Protein AF-A0A6P6LU73-F1 (afdb_monomer)

Secondary structure (DSSP, 8-state):
---HHHHHHHHHHHHHHHHHHHTT-HHHHHHHHHHHHHH-GGGTTSHHHHHHHHHHHHHHTT-HHHHHHHHHHHHHHS---HHHHHHHHHHHHHHHHHHHHT-

Organism: Carassius auratus (NCBI:txid7957)

InterPro domains:
  IPR000744 NSF attachment protein [PF14938] (1-96)
  IPR000744 NSF attachment protein [PR00448] (1-20)
  IPR000744 NSF attachment protein [PR00448] (41-61)
  IPR000744 NSF attachment protein [PR00448] (72-92)
  IPR000744 NSF attachment protein [PTHR13768] (1-96)
  IPR011990 Tetratricopeptide-like helical domain superfamily [G3DSA:1.25.40.10] (1-103)
  IPR011990 Tetratricopeptide-like helical domain superfamily [SSF48452] (2-101)

Foldseek 3Di:
DDDPVVVVVLLVVLLLVLLVLLLVPLVSSVVSLVVSCVVPVVSCVDLSSVLSVQCSVCLVVLHLPSNVVSVVVSCVPPPDDPVNVVSSVSSSVVSVVVVVVVD

Mean predicted aligned error: 5.01 Å

Solvent-accessible surface area (backbone atoms only — not comparable to full-atom values): 5726 Å² total; per-residue (Å²): 138,86,55,70,70,60,60,59,47,50,49,52,51,51,41,54,50,31,54,54,34,37,65,75,35,62,69,55,18,54,55,45,47,55,51,46,31,72,77,36,62,78,36,58,79,30,71,56,46,47,45,54,50,50,42,52,53,19,54,74,68,66,32,66,65,56,34,51,50,52,52,52,60,43,38,77,79,51,75,71,50,72,65,57,49,54,53,52,51,52,40,52,49,54,48,55,54,56,54,56,78,75,107

Radius of gyration: 13.91 Å; Cα contacts (8 Å, |Δi|>4): 74; chains: 1; bounding box: 25×28×51 Å

Nearest PDB structures (foldseek):
  3j97-assembly1_H  TM=8.321E-01  e=5.948E-08  Rattus norvegicus
  1qqe-assembly1_A  TM=8.964E-01  e=7.870E-04  Saccharomyces cerevisiae
  3jck-assembly1_C  TM=6.149E-01  e=7.787E-01  Saccharomyces cerevisiae S288C
  6fvu-assembly1_Q  TM=6.252E-01  e=7.787E-01  Saccharomyces cerevisiae S288C

pLDDT: mean 89.49, std 13.95, range [40.03, 98.19]

Structure (mmCIF, N/CA/C/O backbone):
data_AF-A0A6P6LU73-F1
#
_entry.id   AF-A0A6P6LU73-F1
#
loop_
_atom_site.group_PDB
_atom_site.id
_atom_site.type_symbol
_atom_site.label_atom_i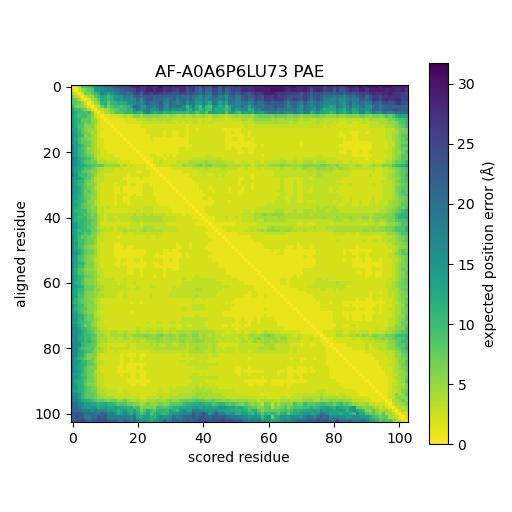d
_atom_site.label_alt_id
_atom_site.label_comp_id
_atom_site.label_asym_id
_atom_site.label_entity_id
_atom_site.label_seq_id
_atom_site.pdbx_PDB_ins_code
_atom_site.Cartn_x
_atom_site.Cartn_y
_atom_site.Cartn_z
_atom_site.occupancy
_atom_site.B_iso_or_equiv
_atom_site.auth_seq_id
_atom_site.auth_comp_id
_atom_site.auth_asym_id
_atom_site.auth_atom_id
_atom_site.pdbx_PDB_model_num
ATOM 1 N N . MET A 1 1 ? 11.505 -7.055 -28.580 1.00 40.03 1 MET A N 1
ATOM 2 C CA . MET A 1 1 ? 10.247 -6.334 -28.289 1.00 40.03 1 MET A CA 1
ATOM 3 C C . MET A 1 1 ? 10.314 -5.861 -26.844 1.00 40.03 1 MET A C 1
ATOM 5 O O . MET A 1 1 ? 9.758 -6.498 -25.965 1.00 40.03 1 MET A O 1
ATOM 9 N N . ASP A 1 2 ? 11.046 -4.779 -26.586 1.00 47.47 2 ASP A N 1
ATOM 10 C CA . ASP A 1 2 ? 11.137 -4.160 -25.259 1.00 47.47 2 ASP A CA 1
ATOM 11 C C . ASP A 1 2 ? 10.304 -2.888 -25.293 1.00 47.47 2 ASP A C 1
ATOM 13 O O . ASP A 1 2 ? 10.787 -1.816 -25.648 1.00 47.47 2 ASP A O 1
ATOM 17 N N . SER A 1 3 ? 9.010 -3.019 -25.009 1.00 45.81 3 SER A N 1
ATOM 18 C CA . SER A 1 3 ? 8.158 -1.843 -24.889 1.00 45.81 3 SER A CA 1
ATOM 19 C C . SER A 1 3 ? 8.152 -1.400 -23.434 1.00 45.81 3 SER A C 1
ATOM 21 O O . SER A 1 3 ? 7.589 -2.066 -22.566 1.00 45.81 3 SER A O 1
ATOM 23 N N . THR A 1 4 ? 8.770 -0.257 -23.158 1.00 50.00 4 THR A N 1
ATOM 24 C CA . THR A 1 4 ? 8.734 0.436 -21.862 1.00 50.00 4 THR A CA 1
ATOM 25 C C . THR A 1 4 ? 7.291 0.639 -21.362 1.00 50.00 4 THR A C 1
ATOM 27 O O . THR A 1 4 ? 7.051 0.628 -20.158 1.00 50.00 4 THR A O 1
ATOM 30 N N . LEU A 1 5 ? 6.310 0.693 -22.274 1.00 50.97 5 LEU A N 1
ATOM 31 C CA . LEU A 1 5 ? 4.870 0.719 -21.977 1.00 50.97 5 LEU A CA 1
ATOM 32 C C . LEU A 1 5 ? 4.356 -0.562 -21.287 1.00 50.97 5 LEU A C 1
ATOM 34 O O . LEU A 1 5 ? 3.512 -0.479 -20.395 1.00 50.97 5 LEU A O 1
ATOM 38 N N . LEU A 1 6 ? 4.883 -1.743 -21.638 1.00 54.75 6 LEU A N 1
ATOM 39 C CA . LEU A 1 6 ? 4.540 -3.015 -20.976 1.00 54.75 6 LEU A CA 1
ATOM 40 C C . LEU A 1 6 ? 5.155 -3.107 -19.567 1.00 54.75 6 LEU A C 1
ATOM 42 O O . LEU A 1 6 ? 4.560 -3.678 -18.658 1.00 54.75 6 LEU A O 1
ATOM 46 N N . LYS A 1 7 ? 6.330 -2.499 -19.354 1.00 51.72 7 LYS A N 1
ATOM 47 C CA . LYS A 1 7 ? 7.023 -2.509 -18.051 1.00 51.72 7 LYS A CA 1
ATOM 48 C C . LYS A 1 7 ? 6.372 -1.584 -17.019 1.00 51.72 7 LYS A C 1
ATOM 50 O O . LYS A 1 7 ? 6.306 -1.943 -15.847 1.00 51.72 7 LYS A O 1
ATOM 55 N N . TYR A 1 8 ? 5.891 -0.408 -17.434 1.00 56.28 8 TYR A N 1
ATOM 56 C CA . TYR A 1 8 ? 5.139 0.486 -16.541 1.00 56.28 8 TYR A CA 1
ATOM 57 C C . TYR A 1 8 ? 3.772 -0.088 -16.174 1.00 56.28 8 TYR A C 1
ATOM 59 O O . TYR A 1 8 ? 3.347 0.027 -15.029 1.00 56.28 8 TYR A O 1
ATOM 67 N N . SER A 1 9 ? 3.120 -0.762 -17.119 1.00 68.94 9 SER A N 1
ATOM 68 C CA . SER A 1 9 ? 1.817 -1.371 -16.869 1.00 68.94 9 SER A CA 1
ATOM 69 C C . SER A 1 9 ? 1.905 -2.585 -15.939 1.00 68.94 9 SER A C 1
ATOM 71 O O . SER A 1 9 ? 1.059 -2.718 -15.064 1.00 68.94 9 SER A O 1
ATOM 73 N N . ALA A 1 10 ? 2.961 -3.406 -16.017 1.00 82.62 10 ALA A N 1
ATOM 74 C CA . ALA A 1 10 ? 3.134 -4.550 -15.112 1.00 82.62 10 ALA A CA 1
ATOM 75 C C . ALA A 1 10 ? 3.131 -4.158 -13.621 1.00 82.62 10 ALA A C 1
ATOM 77 O O . ALA A 1 10 ? 2.443 -4.793 -12.827 1.00 82.62 10 ALA A O 1
ATOM 78 N N . LYS A 1 11 ? 3.845 -3.087 -13.240 1.00 87.00 11 LYS A N 1
ATOM 79 C CA . LYS A 1 11 ? 3.897 -2.625 -11.839 1.00 87.00 11 LYS A CA 1
ATOM 80 C C . LYS A 1 11 ? 2.537 -2.139 -11.343 1.00 87.00 11 LYS A C 1
ATOM 82 O O . LYS A 1 11 ? 2.157 -2.466 -10.225 1.00 87.00 11 LYS A O 1
ATOM 87 N N . ASP A 1 12 ? 1.810 -1.399 -12.181 1.00 89.81 12 ASP A N 1
ATOM 88 C CA . ASP A 1 12 ? 0.456 -0.935 -11.865 1.00 89.81 12 ASP A CA 1
ATOM 89 C C . ASP A 1 12 ? -0.506 -2.121 -11.699 1.00 89.81 12 ASP A C 1
ATOM 91 O O . ASP A 1 12 ? -1.243 -2.184 -10.720 1.00 89.81 12 ASP A O 1
ATOM 95 N N . TYR A 1 13 ? -0.440 -3.126 -12.580 1.00 92.19 13 TYR A N 1
ATOM 96 C CA . TYR A 1 13 ? -1.265 -4.330 -12.448 1.00 92.19 13 TYR A CA 1
ATOM 97 C C . TYR A 1 13 ? -0.948 -5.127 -11.183 1.00 92.19 13 TYR A C 1
ATOM 99 O O . TYR A 1 13 ? -1.876 -5.519 -10.478 1.00 92.19 13 TYR A O 1
ATOM 107 N N . PHE A 1 14 ? 0.331 -5.343 -10.861 1.00 94.81 14 PHE A N 1
ATOM 108 C CA . PHE A 1 14 ? 0.720 -6.028 -9.625 1.00 94.81 14 PHE A CA 1
ATOM 109 C C . PHE A 1 14 ? 0.282 -5.258 -8.385 1.00 94.81 14 PHE A C 1
ATOM 111 O O . PHE A 1 14 ? -0.230 -5.856 -7.443 1.00 94.81 14 PHE A O 1
ATOM 118 N N . PHE A 1 15 ? 0.409 -3.932 -8.401 1.00 95.56 15 PHE A N 1
ATOM 119 C CA . PHE A 1 15 ? -0.045 -3.091 -7.304 1.00 95.56 15 PHE A CA 1
ATOM 120 C C . PHE A 1 15 ? -1.556 -3.192 -7.091 1.00 95.56 15 PHE A C 1
ATOM 122 O O . PHE A 1 15 ? -2.014 -3.485 -5.986 1.00 95.56 15 PHE A O 1
ATOM 129 N N . LYS A 1 16 ? -2.335 -3.022 -8.163 1.00 95.81 16 LYS A N 1
ATOM 130 C CA . LYS A 1 16 ? -3.796 -3.124 -8.113 1.00 95.81 16 LYS A CA 1
ATOM 131 C C . LYS A 1 16 ? -4.243 -4.516 -7.673 1.00 95.81 16 LYS A C 1
ATOM 133 O O . LYS A 1 16 ? -5.125 -4.630 -6.827 1.00 95.81 16 LYS A O 1
ATOM 138 N N . ALA A 1 17 ? -3.609 -5.567 -8.190 1.00 96.31 17 ALA A N 1
ATOM 139 C CA . ALA A 1 17 ? -3.900 -6.937 -7.791 1.00 96.31 17 ALA A CA 1
ATOM 140 C C . ALA A 1 17 ? -3.571 -7.187 -6.309 1.00 96.31 17 ALA A C 1
ATOM 142 O O . ALA A 1 17 ? -4.391 -7.771 -5.602 1.00 96.31 17 ALA A O 1
ATOM 143 N N . ALA A 1 18 ? -2.438 -6.683 -5.810 1.00 97.19 18 ALA A N 1
ATOM 144 C CA . ALA A 1 18 ? -2.065 -6.801 -4.401 1.00 97.19 18 ALA A CA 1
ATOM 145 C C . ALA A 1 18 ? -3.079 -6.108 -3.475 1.00 97.19 18 ALA A C 1
ATOM 147 O O . ALA A 1 18 ? -3.491 -6.702 -2.482 1.00 97.19 18 ALA A O 1
ATOM 148 N N . LEU A 1 19 ? -3.553 -4.904 -3.823 1.00 97.38 19 LEU A N 1
ATOM 149 C CA . LEU A 1 19 ? -4.599 -4.208 -3.059 1.00 97.38 19 LE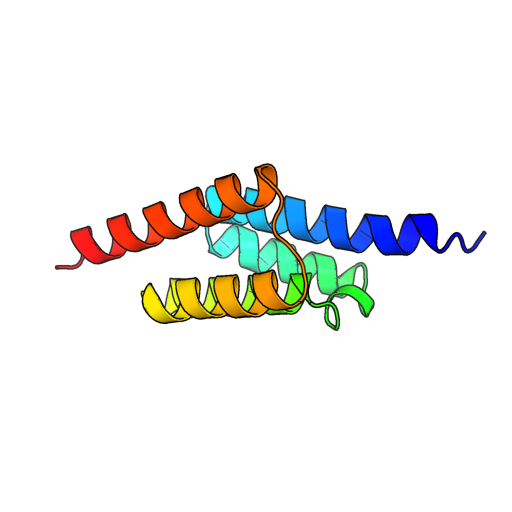U A CA 1
ATOM 150 C C . LEU A 1 19 ? -5.939 -4.959 -3.074 1.00 97.38 19 LEU A C 1
ATOM 152 O O . LEU A 1 19 ? -6.637 -4.995 -2.060 1.00 97.38 19 LEU A O 1
ATOM 156 N N . CYS A 1 20 ? -6.296 -5.583 -4.200 1.00 97.12 20 CYS A N 1
ATOM 157 C CA . CYS A 1 20 ? -7.479 -6.438 -4.281 1.00 97.12 20 CYS A CA 1
ATOM 158 C C . CYS A 1 20 ? -7.354 -7.666 -3.375 1.00 97.12 20 CYS A C 1
ATOM 160 O O . CYS A 1 20 ? -8.294 -7.958 -2.641 1.00 97.12 20 CYS A O 1
ATOM 162 N N . HIS A 1 21 ? -6.207 -8.353 -3.393 1.00 96.69 21 HIS A N 1
ATOM 163 C CA . HIS A 1 21 ? -5.943 -9.466 -2.478 1.00 96.69 21 HIS A CA 1
ATOM 164 C C . HIS A 1 21 ? -6.019 -9.014 -1.018 1.00 96.69 21 HIS A C 1
ATOM 166 O O . HIS A 1 21 ? -6.645 -9.693 -0.213 1.00 96.69 21 HIS A O 1
ATOM 172 N N . PHE A 1 22 ? -5.483 -7.834 -0.702 1.00 96.44 22 PHE A N 1
ATOM 173 C CA . PHE A 1 22 ? -5.484 -7.294 0.658 1.00 96.44 22 PHE A CA 1
ATOM 174 C C . PHE A 1 22 ? -6.894 -6.961 1.155 1.00 96.44 22 PHE A C 1
ATOM 176 O O . PHE A 1 22 ? -7.221 -7.187 2.310 1.00 96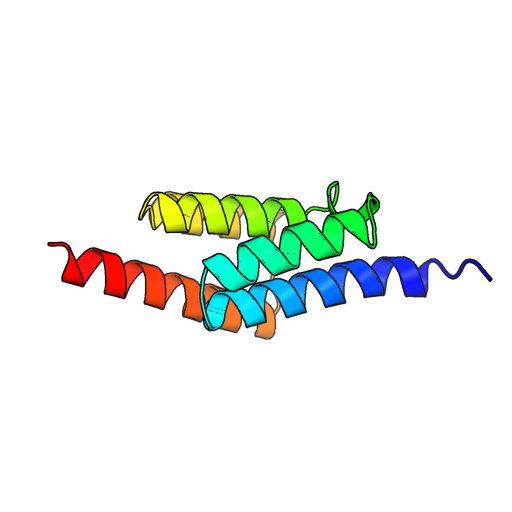.44 22 PHE A O 1
ATOM 183 N N . CYS A 1 23 ? -7.786 -6.505 0.277 1.00 93.81 23 CYS A N 1
ATOM 184 C CA . CYS A 1 23 ? -9.189 -6.317 0.655 1.00 93.81 23 CYS A CA 1
ATOM 185 C C . CYS A 1 23 ? -9.934 -7.613 0.983 1.00 93.81 23 CYS A C 1
ATOM 187 O O . CYS A 1 23 ? -11.032 -7.539 1.526 1.00 93.81 23 CYS A O 1
ATOM 189 N N . VAL A 1 24 ? -9.397 -8.765 0.578 1.00 92.06 24 VAL A N 1
ATOM 190 C CA . VAL A 1 24 ? -9.951 -10.074 0.926 1.00 92.06 24 VAL A CA 1
ATOM 191 C C . VAL A 1 24 ? -9.324 -10.560 2.223 1.00 92.06 24 VAL A C 1
ATOM 193 O O . VAL A 1 24 ? -10.049 -10.934 3.135 1.00 92.06 24 VAL A O 1
ATOM 196 N N . ASP A 1 25 ? -7.992 -10.586 2.275 1.00 89.56 25 ASP A N 1
ATOM 197 C CA . ASP A 1 25 ? -7.233 -11.068 3.423 1.00 89.56 25 ASP A CA 1
ATOM 198 C C . ASP A 1 25 ? -5.747 -10.666 3.312 1.00 89.56 25 A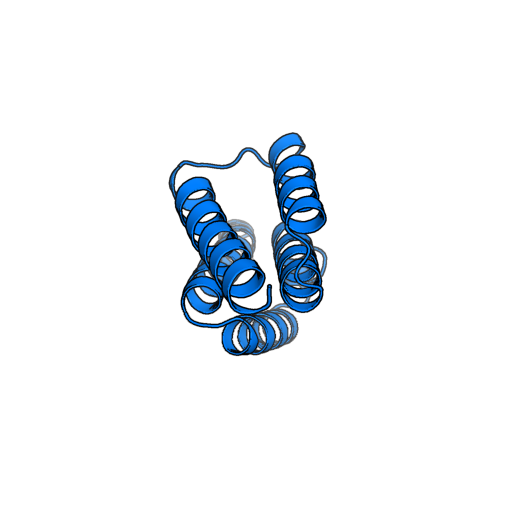SP A C 1
ATOM 200 O O . ASP A 1 25 ? -5.156 -10.623 2.225 1.00 89.56 25 ASP A O 1
ATOM 204 N N . MET A 1 26 ? -5.128 -10.392 4.460 1.00 92.62 26 MET A N 1
ATOM 205 C CA . MET A 1 26 ? -3.744 -9.926 4.541 1.00 92.62 26 MET A CA 1
ATOM 206 C C . MET A 1 26 ? -2.721 -11.008 4.145 1.00 92.62 26 MET A C 1
ATOM 208 O O . MET A 1 26 ? -1.747 -10.703 3.448 1.00 92.62 26 MET A O 1
ATOM 212 N N . LEU A 1 27 ? -2.953 -12.280 4.492 1.00 93.38 27 LEU A N 1
ATOM 213 C CA . LEU A 1 27 ? -2.059 -13.382 4.120 1.00 93.38 27 LEU A CA 1
ATOM 214 C C . LEU A 1 27 ? -2.037 -13.585 2.598 1.00 93.38 27 LEU A C 1
ATOM 216 O O . LEU A 1 27 ? -0.968 -13.751 2.003 1.00 93.38 27 LEU A O 1
ATOM 220 N N . ASN A 1 28 ? -3.197 -13.493 1.945 1.00 93.62 28 ASN A N 1
ATOM 221 C CA . ASN A 1 28 ? -3.294 -13.534 0.485 1.00 93.62 28 ASN A CA 1
ATOM 222 C C . ASN A 1 28 ? -2.494 -12.410 -0.181 1.00 93.62 28 ASN A C 1
ATOM 224 O O . ASN A 1 28 ? -1.821 -12.646 -1.187 1.00 93.62 28 ASN A O 1
ATOM 228 N N . ALA A 1 29 ? -2.528 -11.198 0.375 1.00 95.94 29 ALA A N 1
ATOM 229 C CA . ALA A 1 29 ? -1.734 -10.088 -0.138 1.00 95.94 29 ALA A CA 1
ATOM 230 C C . ALA A 1 29 ? -0.225 -10.320 0.022 1.00 95.94 29 ALA A C 1
ATOM 232 O O . ALA A 1 29 ? 0.520 -10.074 -0.927 1.00 95.94 29 ALA A O 1
ATOM 233 N N . LYS A 1 30 ? 0.231 -10.862 1.160 1.00 95.94 30 LYS A N 1
ATOM 234 C CA . LYS A 1 30 ? 1.644 -11.233 1.360 1.00 95.94 30 LYS A CA 1
ATOM 235 C C . LYS A 1 30 ? 2.137 -12.228 0.315 1.00 95.94 30 LYS A C 1
ATOM 237 O O . LYS A 1 30 ? 3.168 -11.995 -0.318 1.00 95.94 30 LYS A O 1
ATOM 242 N N . LEU A 1 31 ? 1.376 -13.300 0.100 1.00 96.69 31 LEU A N 1
ATOM 243 C CA . LEU A 1 31 ? 1.698 -14.324 -0.896 1.00 96.69 31 LEU A CA 1
ATOM 244 C C . LEU A 1 31 ? 1.702 -13.749 -2.318 1.00 96.69 31 LEU A C 1
ATOM 246 O O . LEU A 1 31 ? 2.593 -14.052 -3.113 1.00 96.69 31 LEU A O 1
ATOM 250 N N . ALA A 1 32 ? 0.730 -12.891 -2.638 1.00 95.75 32 ALA A N 1
ATOM 251 C CA . ALA A 1 32 ? 0.651 -12.231 -3.935 1.00 95.75 32 ALA A CA 1
ATOM 252 C C . ALA A 1 32 ? 1.869 -11.332 -4.190 1.00 95.75 32 ALA A C 1
ATOM 254 O O . ALA A 1 32 ? 2.482 -11.437 -5.250 1.00 95.75 32 ALA A O 1
ATOM 255 N N . VAL A 1 33 ? 2.262 -10.503 -3.215 1.00 96.06 33 VAL A N 1
ATOM 256 C CA . VAL A 1 33 ? 3.435 -9.623 -3.333 1.00 96.06 33 VAL A CA 1
ATOM 257 C C . VAL A 1 33 ? 4.704 -10.436 -3.560 1.00 96.06 33 VAL A C 1
ATOM 259 O O . VAL A 1 33 ? 5.401 -10.160 -4.530 1.00 96.06 33 VAL A O 1
ATOM 262 N N . GLN A 1 34 ? 4.967 -11.470 -2.753 1.00 96.00 34 GLN A N 1
ATOM 263 C CA . GLN A 1 34 ? 6.140 -12.339 -2.935 1.00 96.00 34 GLN A CA 1
ATOM 264 C C . GLN A 1 34 ? 6.195 -12.931 -4.349 1.00 96.00 34 GLN A C 1
ATOM 266 O O . GLN A 1 34 ? 7.209 -12.826 -5.036 1.00 96.00 34 GLN A O 1
ATOM 271 N N . LYS A 1 35 ? 5.065 -13.455 -4.835 1.00 96.19 35 LYS A N 1
ATOM 272 C CA . LYS A 1 35 ? 4.960 -13.983 -6.197 1.00 96.19 35 LYS A CA 1
ATOM 273 C C . LYS A 1 35 ? 5.236 -12.917 -7.262 1.00 96.19 35 LYS A C 1
ATOM 275 O O . LYS A 1 35 ? 5.874 -13.210 -8.270 1.00 96.19 35 LYS A O 1
ATOM 280 N N . TYR A 1 36 ? 4.750 -11.690 -7.083 1.00 95.25 36 TYR A N 1
ATOM 281 C CA . TYR A 1 36 ? 4.978 -10.611 -8.049 1.00 95.25 36 TYR A CA 1
ATOM 282 C C . TYR A 1 36 ? 6.442 -10.165 -8.082 1.00 95.25 36 TYR A C 1
ATOM 284 O O . TYR A 1 36 ? 6.949 -9.849 -9.157 1.00 95.25 36 TYR A O 1
ATOM 292 N N . GLU A 1 37 ? 7.133 -10.192 -6.942 1.00 94.31 37 GLU A N 1
ATOM 293 C CA . GLU A 1 37 ? 8.574 -9.931 -6.862 1.00 94.31 37 GLU A CA 1
ATOM 294 C C . GLU A 1 37 ? 9.397 -11.010 -7.575 1.00 94.31 37 GLU A C 1
ATOM 296 O O . GLU A 1 37 ? 10.316 -10.684 -8.325 1.00 94.31 37 GLU A O 1
ATOM 301 N N . GLU A 1 38 ? 9.027 -12.284 -7.420 1.00 94.06 38 GLU A N 1
ATOM 302 C CA . GLU A 1 38 ? 9.652 -13.395 -8.149 1.00 94.06 38 GLU A CA 1
ATOM 303 C C . GLU A 1 38 ? 9.406 -13.304 -9.662 1.00 94.06 38 GLU A C 1
ATOM 305 O O . GLU A 1 38 ? 10.319 -13.509 -10.465 1.00 94.06 38 GLU A O 1
ATOM 310 N N . MET A 1 39 ? 8.176 -12.971 -10.070 1.00 91.06 39 MET A N 1
ATOM 311 C CA . MET A 1 39 ? 7.805 -12.831 -11.482 1.00 91.06 39 MET A CA 1
ATOM 312 C C . MET A 1 39 ? 8.456 -11.612 -12.143 1.00 91.06 39 MET A C 1
ATOM 314 O O . MET A 1 39 ? 8.752 -11.639 -13.340 1.00 91.06 39 MET A O 1
ATOM 318 N N . PHE A 1 40 ? 8.643 -10.524 -11.394 1.00 90.25 40 PHE A N 1
ATOM 319 C CA . PHE A 1 40 ? 9.202 -9.281 -11.903 1.00 90.25 40 PHE A CA 1
ATOM 320 C C . PHE A 1 40 ? 10.047 -8.574 -10.829 1.00 90.25 40 PHE A C 1
ATOM 322 O O . PHE A 1 40 ? 9.543 -7.686 -10.141 1.00 90.25 40 PHE A O 1
ATOM 329 N N . PRO A 1 41 ? 11.360 -8.868 -10.741 1.00 90.12 41 PRO A N 1
ATOM 330 C CA . PRO A 1 41 ? 12.234 -8.318 -9.697 1.00 90.12 41 PRO A CA 1
ATOM 331 C C . PRO A 1 41 ? 12.268 -6.783 -9.627 1.00 90.12 41 PRO A C 1
ATOM 333 O O . PRO A 1 41 ? 12.421 -6.200 -8.560 1.00 90.12 41 PRO A O 1
ATOM 336 N N . ALA A 1 42 ? 12.047 -6.091 -10.750 1.00 89.31 42 ALA A N 1
ATOM 337 C CA . ALA A 1 42 ? 11.968 -4.627 -10.783 1.00 89.31 42 ALA A CA 1
ATOM 338 C C . ALA A 1 42 ? 10.696 -4.045 -10.121 1.00 89.31 42 ALA A C 1
ATOM 340 O O . ALA A 1 42 ? 10.557 -2.817 -10.036 1.00 89.31 42 ALA A O 1
ATOM 341 N N . PHE A 1 43 ? 9.748 -4.892 -9.699 1.00 90.94 43 PHE A N 1
ATOM 342 C CA . PHE A 1 43 ? 8.629 -4.509 -8.838 1.00 90.94 43 PHE A CA 1
ATOM 343 C C . PHE A 1 43 ? 9.103 -4.229 -7.411 1.00 90.94 43 PHE A C 1
ATOM 345 O O . PHE A 1 43 ? 8.660 -3.245 -6.833 1.00 90.94 43 PHE A O 1
ATOM 352 N N . SER A 1 44 ? 10.050 -5.007 -6.875 1.00 91.88 44 SER A N 1
ATOM 353 C CA . SER A 1 44 ? 10.563 -4.852 -5.504 1.00 91.88 44 SER A CA 1
ATOM 354 C C . SER A 1 44 ? 11.087 -3.449 -5.205 1.00 91.88 44 SER A C 1
ATOM 356 O O . SER A 1 44 ? 10.838 -2.892 -4.137 1.00 91.88 44 SER A O 1
ATOM 358 N N . ASP A 1 45 ? 11.761 -2.834 -6.176 1.00 91.25 45 ASP A N 1
ATOM 359 C CA . ASP A 1 45 ? 12.304 -1.481 -6.030 1.00 91.25 45 ASP A CA 1
ATOM 360 C C . ASP A 1 45 ? 11.271 -0.372 -6.259 1.00 91.25 45 ASP A C 1
ATOM 362 O O . ASP A 1 45 ? 11.556 0.809 -6.016 1.00 91.25 45 ASP A O 1
ATOM 366 N N . SER A 1 46 ? 10.074 -0.730 -6.729 1.00 93.00 46 SER A N 1
ATOM 367 C CA . SER A 1 46 ? 9.024 0.220 -7.058 1.00 93.00 46 SER A CA 1
ATOM 368 C C . SER A 1 46 ? 8.385 0.822 -5.809 1.00 93.00 46 SER A C 1
ATOM 370 O O . SER A 1 46 ? 8.372 0.242 -4.722 1.00 93.00 46 SER A O 1
ATOM 372 N N . ARG A 1 47 ? 7.843 2.032 -5.971 1.00 94.19 47 ARG A N 1
ATOM 373 C CA . ARG A 1 47 ? 7.147 2.739 -4.888 1.00 94.19 47 ARG A CA 1
ATOM 374 C C . ARG A 1 47 ? 5.902 1.971 -4.455 1.00 94.19 47 ARG A C 1
ATOM 376 O O . ARG A 1 47 ? 5.580 1.945 -3.277 1.00 94.19 47 ARG A O 1
ATOM 383 N N . GLU A 1 48 ? 5.234 1.341 -5.414 1.00 94.69 48 GLU A N 1
ATOM 384 C CA . GLU A 1 48 ? 4.025 0.551 -5.218 1.00 94.69 48 GLU A CA 1
ATOM 385 C C . GLU A 1 48 ? 4.292 -0.673 -4.337 1.00 94.69 48 GLU A C 1
ATOM 387 O O . GLU A 1 48 ? 3.593 -0.864 -3.347 1.00 94.69 48 GLU A O 1
ATOM 392 N N . CYS A 1 49 ? 5.329 -1.466 -4.637 1.00 95.56 49 CYS A N 1
ATOM 393 C CA . CYS A 1 49 ? 5.672 -2.627 -3.811 1.00 95.56 49 CYS A CA 1
ATOM 394 C C . CYS A 1 49 ? 6.069 -2.204 -2.390 1.00 95.56 49 CYS A C 1
ATOM 396 O O . CYS A 1 49 ? 5.586 -2.772 -1.409 1.00 95.56 49 CYS A O 1
ATOM 398 N N . LYS A 1 50 ? 6.885 -1.147 -2.269 1.00 96.50 50 LYS A N 1
ATOM 399 C CA . LYS A 1 50 ? 7.287 -0.586 -0.969 1.00 96.50 50 LYS A CA 1
ATOM 400 C C . LYS A 1 50 ? 6.093 -0.105 -0.149 1.00 96.50 50 LYS A C 1
ATOM 402 O O . LYS A 1 50 ? 6.063 -0.356 1.052 1.00 96.50 50 LYS A O 1
ATOM 407 N N . LEU A 1 51 ? 5.115 0.548 -0.783 1.00 97.50 51 LEU A N 1
ATOM 408 C CA . LEU A 1 51 ? 3.873 0.928 -0.118 1.00 97.50 51 LEU A CA 1
ATOM 409 C C . LEU A 1 51 ? 3.140 -0.317 0.384 1.00 97.50 51 LEU A C 1
ATOM 411 O O . LEU A 1 51 ? 2.879 -0.397 1.575 1.00 97.50 51 LEU A O 1
ATOM 415 N N . VAL A 1 52 ? 2.848 -1.297 -0.481 1.00 97.31 52 VAL A N 1
ATOM 416 C CA . VAL A 1 52 ? 2.086 -2.490 -0.068 1.00 97.31 52 VAL A CA 1
ATOM 417 C C . VAL A 1 52 ? 2.758 -3.204 1.104 1.00 97.31 52 VAL A C 1
ATOM 419 O O . VAL A 1 52 ? 2.067 -3.555 2.050 1.00 97.31 52 VAL A O 1
ATOM 422 N N . LYS A 1 53 ? 4.088 -3.354 1.093 1.00 97.56 53 LYS A N 1
ATOM 423 C CA . LYS A 1 53 ? 4.833 -3.941 2.218 1.00 97.56 53 LYS A CA 1
ATOM 424 C C . LYS A 1 53 ? 4.647 -3.156 3.517 1.00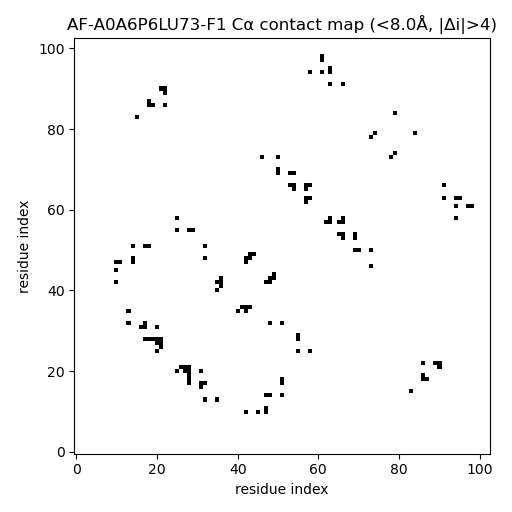 97.56 53 LYS A C 1
ATOM 426 O O . LYS A 1 53 ? 4.222 -3.746 4.499 1.00 97.56 53 LYS A O 1
ATOM 431 N N . LYS A 1 54 ? 4.828 -1.828 3.492 1.00 97.94 54 LYS A N 1
ATOM 432 C CA . LYS A 1 54 ? 4.564 -0.966 4.661 1.00 97.94 54 LYS A CA 1
ATOM 433 C C . LYS A 1 54 ? 3.126 -1.107 5.177 1.00 97.94 54 LYS A C 1
ATOM 435 O O . LYS A 1 54 ? 2.912 -1.115 6.382 1.00 97.94 54 LYS A O 1
ATOM 440 N N . LEU A 1 55 ? 2.142 -1.207 4.279 1.00 97.94 55 LEU A N 1
ATOM 441 C CA . LEU A 1 55 ? 0.740 -1.384 4.667 1.00 97.94 55 LEU A CA 1
ATOM 442 C C . LEU A 1 55 ? 0.486 -2.759 5.298 1.00 97.94 55 LEU A C 1
ATOM 444 O O . LEU A 1 55 ? -0.316 -2.845 6.221 1.00 97.94 55 LEU A O 1
ATOM 448 N N . LEU A 1 56 ? 1.142 -3.815 4.806 1.00 97.44 56 LEU A N 1
ATOM 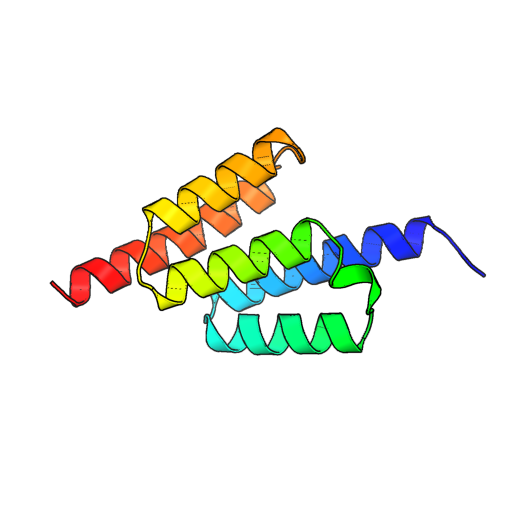449 C CA . LEU A 1 56 ? 1.056 -5.162 5.379 1.00 97.44 56 LEU A CA 1
ATOM 450 C C . LEU A 1 56 ? 1.677 -5.207 6.776 1.00 97.44 56 LEU A C 1
ATOM 452 O O . LEU A 1 56 ? 1.044 -5.735 7.684 1.00 97.44 56 LEU A O 1
ATOM 456 N N . ASP A 1 57 ? 2.855 -4.606 6.949 1.00 97.25 57 ASP A N 1
ATOM 457 C CA . ASP A 1 57 ? 3.535 -4.523 8.245 1.00 97.25 57 ASP A CA 1
ATOM 458 C C . ASP A 1 57 ? 2.675 -3.737 9.255 1.00 97.25 57 ASP A C 1
ATOM 460 O O . ASP A 1 57 ? 2.401 -4.215 10.352 1.00 97.25 57 ASP A O 1
ATOM 464 N N . ALA A 1 58 ? 2.137 -2.577 8.855 1.00 96.62 58 ALA A N 1
ATOM 465 C CA . ALA A 1 58 ? 1.237 -1.788 9.700 1.00 96.62 58 ALA A CA 1
ATOM 466 C C . ALA A 1 58 ? -0.056 -2.540 10.067 1.00 96.62 58 ALA A C 1
ATOM 468 O O . ALA A 1 58 ? -0.584 -2.364 11.164 1.00 96.62 58 ALA A O 1
ATOM 469 N N . PHE A 1 59 ? -0.573 -3.377 9.163 1.00 95.56 59 PHE A N 1
ATOM 470 C CA . PHE A 1 59 ? -1.752 -4.198 9.429 1.00 95.56 59 PHE A CA 1
ATOM 471 C C . PHE A 1 59 ? -1.442 -5.336 10.412 1.00 95.56 59 PHE A C 1
ATOM 473 O O . PHE A 1 59 ? -2.237 -5.607 11.308 1.00 95.56 59 PHE A O 1
ATOM 480 N N . GLU A 1 60 ? -0.277 -5.978 10.298 1.00 94.00 60 GLU A N 1
ATOM 481 C CA . GLU A 1 60 ? 0.186 -6.977 11.273 1.00 94.00 60 GLU A CA 1
ATOM 482 C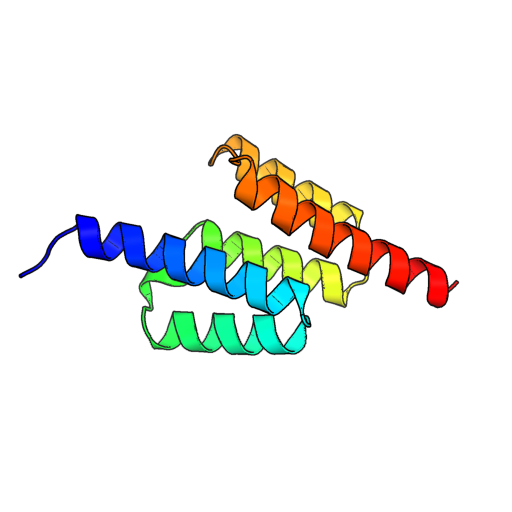 C . GLU A 1 60 ? 0.382 -6.400 12.668 1.00 94.00 60 GLU A C 1
ATOM 484 O O . GLU A 1 60 ? 0.010 -7.028 13.656 1.00 94.00 60 GLU A O 1
ATOM 489 N N . GLU A 1 61 ? 0.934 -5.194 12.744 1.00 94.88 61 GLU A N 1
ATOM 490 C CA . GLU A 1 61 ? 1.160 -4.486 14.002 1.00 94.88 61 GLU A CA 1
ATOM 491 C C . GLU A 1 61 ? -0.113 -3.841 14.570 1.00 94.88 61 GLU A C 1
ATOM 493 O O . GLU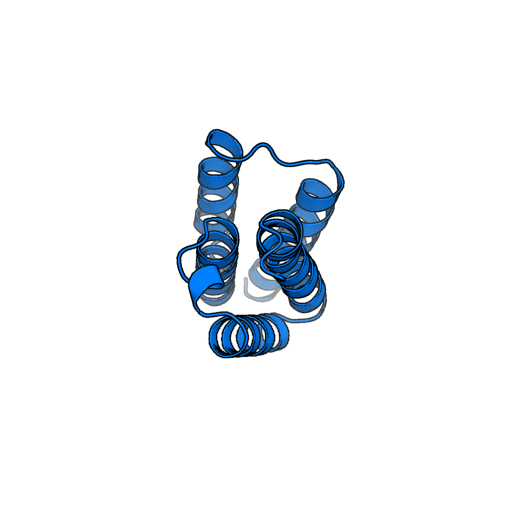 A 1 61 ? -0.053 -3.223 15.632 1.00 94.88 61 GLU A O 1
ATOM 498 N N . GLN A 1 62 ? -1.255 -3.965 13.880 1.00 93.75 62 GLN A N 1
ATOM 499 C CA . GLN A 1 62 ? -2.517 -3.307 14.241 1.00 93.75 62 GLN A CA 1
ATOM 500 C C . GLN A 1 62 ? -2.345 -1.787 14.432 1.00 93.75 62 GLN A C 1
ATOM 502 O O . GLN A 1 62 ? -2.908 -1.170 15.334 1.00 93.75 62 GLN A O 1
ATOM 507 N N . ASN A 1 63 ? -1.525 -1.171 13.577 1.00 95.81 63 ASN A N 1
ATOM 508 C CA . ASN A 1 63 ? -1.093 0.216 13.697 1.00 95.81 63 ASN A CA 1
ATOM 509 C C . ASN A 1 63 ? -1.703 1.091 12.589 1.00 95.81 63 ASN A C 1
ATOM 511 O O . ASN A 1 63 ? -1.150 1.271 11.498 1.00 95.81 63 ASN A O 1
ATOM 515 N N . VAL A 1 64 ? -2.866 1.672 12.889 1.00 95.69 64 VAL A N 1
ATOM 516 C CA . VAL A 1 64 ? -3.625 2.531 11.963 1.00 95.69 64 VAL A CA 1
ATOM 517 C C . VAL A 1 64 ? -2.872 3.818 11.604 1.00 95.69 64 VAL A C 1
ATOM 519 O O . VAL A 1 64 ? -3.013 4.328 10.482 1.00 95.69 64 VAL A O 1
ATOM 522 N N . ASP A 1 65 ? -2.065 4.346 12.524 1.00 96.62 65 ASP A N 1
ATOM 523 C CA . ASP A 1 65 ? -1.275 5.557 12.298 1.00 96.62 65 ASP A CA 1
ATOM 524 C C . ASP A 1 65 ? -0.156 5.284 11.289 1.00 96.62 65 ASP A C 1
ATOM 526 O O . ASP A 1 65 ? -0.064 5.985 10.280 1.00 96.62 65 ASP A O 1
ATOM 530 N N . ALA A 1 66 ? 0.594 4.189 11.468 1.00 97.69 66 ALA A N 1
ATOM 531 C CA . ALA A 1 66 ? 1.623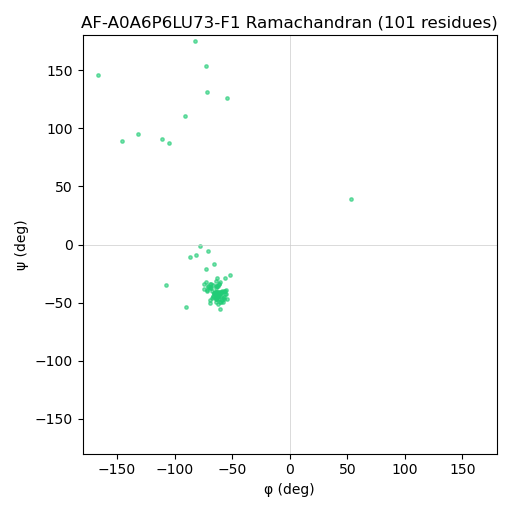 3.760 10.519 1.00 97.69 66 ALA A CA 1
ATOM 532 C C . ALA A 1 66 ? 1.047 3.496 9.118 1.00 97.69 66 ALA A C 1
ATOM 534 O O . ALA A 1 66 ? 1.639 3.902 8.113 1.00 97.69 66 ALA A O 1
ATOM 535 N N . TYR A 1 67 ? -0.143 2.884 9.037 1.00 98.00 67 TYR A N 1
ATOM 536 C CA . TYR A 1 67 ? -0.857 2.709 7.770 1.00 98.00 67 TYR A CA 1
ATOM 537 C C . TYR A 1 67 ? -1.149 4.064 7.106 1.00 98.00 67 TYR A C 1
ATOM 539 O O . TYR A 1 67 ? -0.897 4.264 5.916 1.00 98.00 67 TYR A O 1
ATOM 547 N N . THR A 1 68 ? -1.679 5.015 7.878 1.00 97.81 68 THR A N 1
ATOM 548 C CA . THR A 1 68 ? -2.082 6.334 7.371 1.00 97.81 68 THR A CA 1
ATOM 549 C C . THR A 1 68 ? -0.875 7.161 6.924 1.00 97.81 68 THR A C 1
ATOM 551 O O . THR A 1 68 ? -0.927 7.797 5.867 1.00 97.81 68 THR A O 1
ATOM 554 N N . ASP A 1 69 ? 0.224 7.109 7.673 1.00 98.19 69 ASP A N 1
ATOM 555 C CA . ASP A 1 69 ? 1.471 7.792 7.337 1.00 98.19 69 ASP A CA 1
ATOM 556 C C . ASP A 1 69 ? 2.102 7.232 6.059 1.00 98.19 69 ASP A C 1
ATOM 558 O O . ASP A 1 69 ? 2.503 8.006 5.187 1.00 98.19 69 ASP A O 1
ATOM 562 N N . ALA A 1 70 ? 2.106 5.906 5.881 1.00 98.06 70 ALA A N 1
ATOM 563 C CA . ALA A 1 70 ? 2.603 5.277 4.659 1.00 98.06 70 ALA A CA 1
ATOM 564 C C . ALA A 1 70 ? 1.801 5.706 3.415 1.00 98.06 70 ALA A C 1
ATOM 566 O O . ALA A 1 70 ? 2.387 6.019 2.374 1.00 98.06 70 ALA A O 1
ATOM 567 N N . VAL A 1 71 ? 0.466 5.775 3.519 1.00 97.75 71 VAL A N 1
ATOM 568 C CA . VAL A 1 71 ? -0.400 6.264 2.430 1.00 97.75 71 VAL A CA 1
ATOM 569 C C . VAL A 1 71 ? -0.119 7.736 2.116 1.00 97.75 71 VAL A C 1
ATOM 571 O O . VAL A 1 71 ? -0.015 8.106 0.946 1.00 97.75 71 VAL A O 1
ATOM 574 N N . LYS A 1 72 ? 0.047 8.577 3.142 1.00 97.38 72 LYS A N 1
ATOM 575 C CA . LYS A 1 72 ? 0.327 10.013 2.988 1.00 97.38 72 LYS A CA 1
ATOM 576 C C . LYS A 1 72 ? 1.695 10.281 2.355 1.00 97.38 72 LYS A C 1
ATOM 578 O O . LYS A 1 72 ? 1.817 11.148 1.485 1.00 97.38 72 LYS A O 1
ATOM 583 N N . GLU A 1 73 ? 2.721 9.539 2.770 1.00 96.81 73 GLU A N 1
ATOM 584 C CA . GLU A 1 73 ? 4.060 9.597 2.173 1.00 96.81 73 GLU A CA 1
ATOM 585 C C . GLU A 1 73 ? 3.996 9.234 0.685 1.00 96.81 73 GLU A C 1
ATOM 587 O O . GLU A 1 73 ? 4.558 9.941 -0.153 1.00 96.81 73 GLU A O 1
ATOM 592 N N . TYR A 1 74 ? 3.252 8.177 0.341 1.00 96.75 74 TYR A N 1
ATOM 593 C CA . TYR A 1 74 ? 3.075 7.771 -1.049 1.00 96.75 74 TYR A CA 1
ATOM 594 C C . TYR A 1 74 ? 2.339 8.833 -1.875 1.00 96.75 74 TYR A C 1
ATOM 596 O O . TYR A 1 74 ? 2.834 9.189 -2.943 1.00 96.75 74 TYR A O 1
ATOM 604 N N . ASP A 1 75 ? 1.225 9.387 -1.382 1.00 96.25 75 ASP A N 1
ATOM 605 C CA . ASP A 1 75 ? 0.423 10.396 -2.099 1.00 96.25 75 ASP A CA 1
ATOM 606 C C . ASP A 1 75 ? 1.213 11.678 -2.413 1.00 96.25 75 ASP A C 1
ATOM 608 O O . ASP A 1 75 ? 1.042 12.291 -3.467 1.00 96.25 75 ASP A O 1
ATOM 612 N N . THR A 1 76 ? 2.162 12.037 -1.541 1.00 95.00 76 THR A N 1
ATOM 613 C CA . THR A 1 76 ? 3.035 13.208 -1.733 1.00 95.00 76 THR A CA 1
ATOM 614 C C . THR A 1 76 ? 3.920 13.080 -2.983 1.00 95.00 76 THR A C 1
ATOM 616 O O . THR A 1 76 ? 4.288 14.084 -3.593 1.00 95.00 76 THR A O 1
ATOM 619 N N . ILE A 1 77 ? 4.261 11.852 -3.385 1.00 92.81 77 ILE A N 1
ATOM 620 C CA . ILE A 1 77 ? 5.155 11.565 -4.521 1.00 92.81 77 ILE A CA 1
ATOM 621 C C . ILE A 1 77 ? 4.368 11.017 -5.726 1.00 92.81 77 ILE A C 1
ATOM 623 O O . ILE A 1 77 ? 4.720 11.261 -6.883 1.00 92.81 77 ILE A O 1
ATOM 627 N N . SER A 1 78 ? 3.319 10.247 -5.457 1.00 91.44 78 SER A N 1
ATOM 628 C CA . SER A 1 78 ? 2.470 9.547 -6.414 1.00 91.44 78 SER A CA 1
ATOM 629 C C . SER A 1 78 ? 1.013 9.819 -6.064 1.00 91.44 78 SER A C 1
ATOM 631 O O . SER A 1 78 ? 0.433 9.119 -5.238 1.00 91.44 78 SER A O 1
ATOM 633 N N . ARG A 1 79 ? 0.421 10.822 -6.719 1.00 93.12 79 ARG A N 1
ATOM 634 C CA . ARG A 1 79 ? -0.960 11.230 -6.456 1.00 93.12 79 ARG A CA 1
ATOM 635 C C . ARG A 1 79 ? -1.924 10.051 -6.581 1.00 93.12 79 ARG A C 1
ATOM 637 O O . ARG A 1 79 ? -1.982 9.404 -7.629 1.00 93.12 79 ARG A O 1
ATOM 644 N N . LEU A 1 80 ? -2.710 9.828 -5.536 1.00 94.62 80 LEU A N 1
ATOM 645 C CA . LEU A 1 80 ? -3.731 8.795 -5.502 1.00 94.62 80 LEU A CA 1
ATOM 646 C C . LEU A 1 80 ? -4.910 9.186 -6.394 1.00 94.62 80 LEU A C 1
ATOM 648 O O . LEU A 1 80 ? -5.452 10.292 -6.315 1.00 94.62 80 LEU A O 1
ATOM 652 N N . ASP A 1 81 ? -5.322 8.251 -7.244 1.00 94.38 81 ASP A N 1
ATOM 653 C CA . ASP A 1 81 ? -6.590 8.355 -7.950 1.00 94.38 81 ASP A CA 1
ATOM 654 C C . ASP A 1 81 ? -7.757 7.881 -7.065 1.00 94.38 81 ASP A C 1
ATOM 656 O O . ASP A 1 81 ? -7.594 7.402 -5.934 1.00 94.38 81 ASP A O 1
ATOM 660 N N . GLN A 1 82 ? -8.973 8.033 -7.586 1.00 96.19 82 GLN A N 1
ATOM 661 C CA . GLN A 1 82 ? -10.188 7.655 -6.870 1.00 96.19 82 GLN A CA 1
ATOM 662 C C . GLN A 1 82 ? -10.245 6.153 -6.558 1.00 96.19 82 GLN A C 1
ATOM 664 O O . GLN A 1 82 ? -10.755 5.764 -5.504 1.00 96.19 82 GLN A O 1
ATOM 669 N N . TRP A 1 83 ? -9.736 5.306 -7.456 1.00 96.25 83 TRP A N 1
ATOM 670 C CA . TRP A 1 83 ? -9.774 3.860 -7.277 1.00 96.25 83 TRP A CA 1
ATOM 671 C C . TRP A 1 83 ? -8.837 3.446 -6.142 1.00 96.25 83 TRP A C 1
ATOM 673 O O . TRP A 1 83 ? -9.282 2.796 -5.199 1.00 96.25 83 TRP A O 1
ATOM 683 N N . LEU A 1 84 ? -7.586 3.915 -6.164 1.00 96.50 84 LEU A N 1
ATOM 684 C CA . LEU A 1 84 ? -6.604 3.667 -5.109 1.00 96.50 84 LEU A CA 1
ATOM 685 C C . LEU A 1 84 ? -7.099 4.165 -3.756 1.00 96.50 84 LEU A C 1
ATOM 687 O O . LEU A 1 84 ? -7.054 3.424 -2.778 1.00 96.50 84 LEU A O 1
ATOM 691 N N . THR A 1 85 ? -7.649 5.379 -3.718 1.00 97.25 85 THR A N 1
ATOM 692 C CA . THR A 1 85 ? -8.226 5.950 -2.495 1.00 97.25 85 THR A CA 1
ATOM 693 C C . THR A 1 85 ? -9.322 5.047 -1.933 1.00 97.25 85 THR A C 1
ATOM 695 O O . THR A 1 85 ? -9.320 4.724 -0.749 1.00 97.25 85 THR A O 1
ATOM 698 N N . THR A 1 86 ? -10.231 4.579 -2.790 1.00 97.81 86 THR A N 1
ATOM 699 C CA . THR A 1 86 ? -11.331 3.692 -2.386 1.00 97.81 86 THR A CA 1
ATOM 700 C C . THR A 1 86 ? -10.813 2.366 -1.829 1.00 97.81 86 THR A C 1
ATOM 702 O O . THR A 1 86 ? -11.300 1.898 -0.799 1.00 97.81 86 THR A O 1
ATOM 705 N N . MET A 1 87 ? -9.816 1.766 -2.486 1.00 97.94 87 MET A N 1
ATOM 706 C CA . MET A 1 87 ? -9.242 0.492 -2.055 1.00 97.94 87 MET A CA 1
ATOM 707 C C . MET A 1 87 ? -8.489 0.619 -0.724 1.00 97.94 87 MET A C 1
ATOM 709 O O . MET A 1 87 ? -8.711 -0.181 0.181 1.00 97.94 87 MET A O 1
ATOM 713 N N . LEU A 1 88 ? -7.655 1.650 -0.572 1.00 97.75 88 LEU A N 1
ATOM 714 C CA . LEU A 1 88 ? -6.889 1.902 0.653 1.00 97.75 88 LEU A CA 1
ATOM 715 C C . LEU A 1 88 ? -7.805 2.202 1.847 1.00 97.75 88 LEU A C 1
ATOM 717 O O . LEU A 1 88 ? -7.601 1.674 2.937 1.00 97.75 88 LEU A O 1
ATOM 721 N N . LEU A 1 89 ? -8.869 2.985 1.643 1.00 97.56 89 LEU A N 1
ATOM 722 C CA . LEU A 1 89 ? -9.858 3.247 2.692 1.00 97.56 89 LEU A CA 1
ATOM 723 C C . LEU A 1 89 ? -10.593 1.978 3.137 1.00 97.56 89 LEU A C 1
ATOM 725 O O . LEU A 1 89 ? -10.883 1.830 4.323 1.00 97.56 89 LEU A O 1
ATOM 729 N N . ARG A 1 90 ? -10.876 1.050 2.214 1.00 96.88 90 ARG A N 1
ATOM 730 C CA . ARG A 1 90 ? -11.496 -0.237 2.554 1.00 96.88 90 ARG A CA 1
ATOM 731 C C . ARG A 1 90 ? -10.585 -1.084 3.443 1.00 96.88 90 ARG A C 1
ATOM 733 O O . ARG A 1 90 ? -11.060 -1.610 4.443 1.00 96.88 90 ARG A O 1
ATOM 740 N N . ILE A 1 91 ? -9.298 -1.175 3.106 1.00 96.81 91 ILE A N 1
ATOM 741 C CA . ILE A 1 91 ? -8.308 -1.917 3.905 1.00 96.81 91 ILE A CA 1
ATOM 742 C C . ILE A 1 91 ? -8.145 -1.266 5.281 1.00 96.81 91 ILE A C 1
ATOM 744 O O . ILE A 1 91 ? -8.217 -1.955 6.294 1.00 96.81 91 ILE A O 1
ATOM 748 N N . LYS A 1 92 ? -8.002 0.066 5.332 1.00 96.62 92 LYS A N 1
ATOM 749 C CA . LYS A 1 92 ? -7.913 0.811 6.595 1.00 96.62 92 LYS A CA 1
ATOM 750 C C . LYS A 1 92 ? -9.111 0.542 7.502 1.00 96.62 92 LYS A C 1
ATOM 752 O O . LYS A 1 92 ? -8.929 0.363 8.697 1.00 96.62 92 LYS A O 1
ATOM 757 N N . LYS A 1 93 ? -10.323 0.513 6.944 1.00 95.44 93 LYS A N 1
ATOM 758 C CA . LYS A 1 93 ? -11.520 0.221 7.732 1.00 95.44 93 LYS A CA 1
ATOM 759 C C . LYS A 1 93 ? -11.457 -1.179 8.352 1.00 95.44 93 LYS A C 1
ATOM 761 O O . LYS A 1 93 ? -11.717 -1.299 9.538 1.00 95.44 93 LYS A O 1
ATOM 766 N N . SER A 1 94 ? -11.044 -2.191 7.585 1.00 93.19 94 SER A N 1
ATOM 767 C CA . SER A 1 94 ? -10.855 -3.552 8.112 1.00 93.19 94 SER A CA 1
ATOM 768 C C . SER A 1 94 ? -9.865 -3.590 9.278 1.00 93.19 94 SER A C 1
ATOM 770 O O . SER A 1 94 ? -10.116 -4.276 10.255 1.00 93.19 94 SER A O 1
ATOM 772 N N . LEU A 1 95 ? -8.774 -2.823 9.196 1.00 91.88 95 LEU A N 1
ATOM 773 C CA . LEU A 1 95 ? -7.788 -2.717 10.275 1.00 91.88 95 LEU A CA 1
ATOM 774 C C . LEU A 1 95 ? -8.380 -2.096 11.550 1.00 91.88 95 LEU A C 1
ATOM 776 O O . LEU A 1 95 ? -8.085 -2.535 12.653 1.00 91.88 95 LEU A O 1
ATOM 780 N N . GLN A 1 96 ? -9.208 -1.060 11.399 1.00 90.81 96 GLN A N 1
ATOM 781 C CA . GLN A 1 96 ? -9.859 -0.394 12.532 1.00 90.81 96 GLN A CA 1
ATOM 782 C C . GLN A 1 96 ? -10.940 -1.265 13.181 1.00 90.81 96 GLN A C 1
ATOM 784 O O . GLN A 1 96 ? -11.115 -1.205 14.397 1.00 90.81 96 GLN A O 1
ATOM 789 N N . ASP A 1 97 ? -11.662 -2.043 12.372 1.00 89.00 97 ASP A N 1
ATOM 790 C CA . ASP A 1 97 ? -12.676 -2.977 12.856 1.00 89.00 97 ASP A CA 1
ATOM 791 C C . ASP A 1 97 ? -11.993 -4.109 13.671 1.00 89.00 97 ASP A C 1
ATOM 793 O O . ASP A 1 97 ? -12.407 -4.361 14.804 1.00 89.00 97 ASP A O 1
ATOM 797 N N . ASP A 1 98 ? -10.872 -4.672 13.193 1.00 79.44 98 ASP A N 1
ATOM 798 C CA . ASP A 1 98 ? -10.073 -5.680 13.924 1.00 79.44 98 ASP A CA 1
ATOM 799 C C . ASP A 1 98 ? -9.497 -5.146 15.257 1.00 79.44 98 ASP A C 1
ATOM 801 O O . ASP A 1 98 ? -9.551 -5.834 16.279 1.00 79.44 98 ASP A O 1
ATOM 805 N N . GLU A 1 99 ? -8.987 -3.903 15.289 1.00 74.94 99 GLU A N 1
ATOM 806 C CA . GLU A 1 99 ? -8.493 -3.269 16.527 1.00 74.94 99 GLU A CA 1
ATOM 807 C C . GLU A 1 99 ? -9.614 -3.120 17.571 1.00 74.94 99 GLU A C 1
ATOM 809 O O . GLU A 1 99 ? -9.370 -3.209 18.778 1.00 74.94 99 GLU A O 1
ATOM 814 N N . SER A 1 100 ? -10.848 -2.881 17.115 1.00 70.00 100 SER A N 1
ATOM 815 C CA . SER A 1 100 ? -12.002 -2.686 17.993 1.00 70.00 100 SER A CA 1
ATOM 816 C C . SER A 1 100 ? -12.508 -3.980 18.632 1.00 70.00 100 SER A C 1
ATOM 818 O O . SER A 1 100 ? -12.906 -3.939 19.791 1.00 70.00 100 SER A O 1
ATOM 820 N N . ASP A 1 101 ? -12.419 -5.118 17.936 1.00 63.56 101 ASP A N 1
ATOM 821 C CA . ASP A 1 101 ? -12.798 -6.436 18.471 1.00 63.56 101 ASP A CA 1
ATOM 822 C C . ASP A 1 101 ? -11.787 -6.972 19.507 1.00 63.56 101 ASP A C 1
ATOM 824 O O . ASP A 1 101 ? -12.113 -7.840 20.321 1.00 63.56 101 ASP A O 1
ATOM 828 N N . LEU A 1 102 ? -10.552 -6.459 19.491 1.00 62.09 102 LEU A N 1
ATOM 829 C CA . LEU A 1 102 ? -9.481 -6.822 20.427 1.00 62.09 102 LEU A CA 1
ATOM 830 C C . LEU A 1 102 ? -9.494 -6.007 21.738 1.00 62.09 102 LEU A C 1
ATOM 832 O O . LEU A 1 102 ? -8.749 -6.356 22.661 1.00 62.09 102 LEU A O 1
ATOM 836 N N . ARG A 1 103 ? -10.290 -4.933 21.827 1.00 53.25 103 ARG A N 1
ATOM 837 C CA . ARG A 1 103 ? -10.391 -4.038 22.998 1.00 53.25 103 ARG A CA 1
ATOM 838 C C . ARG A 1 103 ? -11.633 -4.300 23.841 1.00 53.25 103 ARG A C 1
ATOM 840 O O . ARG A 1 103 ? -11.492 -4.209 25.082 1.00 53.25 103 ARG A O 1
#

Sequence (103 aa):
MDSTLLKYSAKDYFFKAALCHFCVDMLNAKLAVQKYEEMFPAFSDSRECKLVKKLLDAFEEQNVDAYTDAVKEYDTISRLDQWLTTMLLRIKKSLQDDESDLR